Protein AF-A0A4R3Y3G7-F1 (afdb_monomer_lite)

pLDDT: mean 71.17, std 11.59, range [42.59, 88.19]

Secondary structure (DSSP, 8-state):
-PPPS--SSEETTEEPPBTT---PPPS----EEEETTEEEE----EEEE--EEEEEEETTEEEEPP-SSSS-SEEEE-TT--EESPPP-----------

Structure (mmCIF, N/CA/C/O backbone):
data_AF-A0A4R3Y3G7-F1
#
_entry.id   AF-A0A4R3Y3G7-F1
#
loop_
_atom_site.group_PDB
_atom_site.id
_atom_site.type_symbol
_atom_site.label_atom_id
_atom_site.label_alt_id
_atom_site.label_comp_id
_atom_site.label_asym_id
_atom_site.label_entity_id
_atom_site.label_seq_id
_atom_site.pdbx_PDB_ins_code
_atom_site.Cartn_x
_atom_site.Cartn_y
_atom_site.Cartn_z
_atom_site.occupancy
_atom_site.B_iso_or_equiv
_atom_site.auth_seq_id
_atom_site.auth_comp_id
_atom_site.auth_asym_id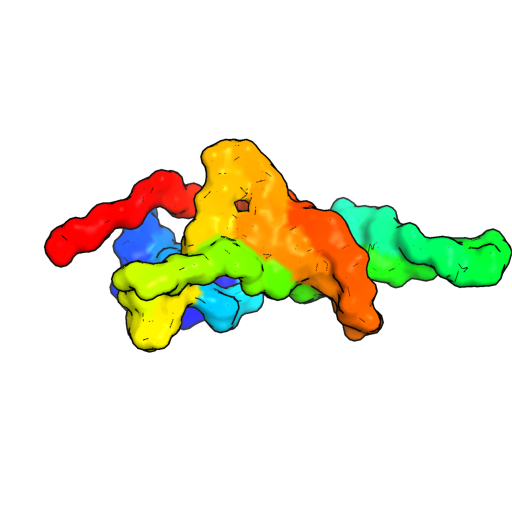
_atom_site.auth_atom_id
_atom_site.pdbx_PDB_model_num
ATOM 1 N N . MET A 1 1 ? 9.762 10.201 5.126 1.00 42.59 1 MET A N 1
ATOM 2 C CA . MET A 1 1 ? 8.695 9.306 5.620 1.00 42.59 1 MET A CA 1
ATOM 3 C C . MET A 1 1 ? 7.500 10.185 5.936 1.00 42.59 1 MET A C 1
ATOM 5 O O . MET A 1 1 ? 7.583 10.956 6.881 1.00 42.59 1 MET A O 1
ATOM 9 N N . THR A 1 2 ? 6.458 10.181 5.106 1.00 47.72 2 THR A N 1
ATOM 10 C CA . THR A 1 2 ? 5.246 10.961 5.405 1.00 47.72 2 THR A CA 1
ATOM 11 C C . THR A 1 2 ? 4.319 10.069 6.217 1.00 47.72 2 THR A C 1
ATOM 13 O O . THR A 1 2 ? 3.995 8.965 5.783 1.00 47.72 2 THR A O 1
ATOM 16 N N . ALA A 1 3 ? 3.986 10.509 7.429 1.00 54.84 3 ALA A N 1
ATOM 17 C CA . ALA A 1 3 ? 3.102 9.792 8.337 1.00 54.84 3 ALA A CA 1
ATOM 18 C C . ALA A 1 3 ? 1.676 9.678 7.755 1.00 54.84 3 ALA A C 1
ATOM 20 O O . ALA A 1 3 ? 1.302 10.472 6.887 1.00 54.84 3 ALA A O 1
ATOM 21 N N . PRO A 1 4 ? 0.861 8.721 8.235 1.00 61.09 4 PRO A N 1
ATOM 22 C CA . PRO A 1 4 ? -0.565 8.678 7.939 1.00 61.09 4 PRO A CA 1
ATOM 23 C C . PRO A 1 4 ? -1.237 10.029 8.172 1.00 61.09 4 PRO A C 1
ATOM 25 O O . PRO A 1 4 ? -1.040 10.658 9.209 1.00 61.09 4 PRO A O 1
ATOM 28 N N . VAL A 1 5 ? -2.067 10.455 7.220 1.00 65.19 5 VAL A N 1
ATOM 29 C CA . VAL A 1 5 ? -2.673 11.799 7.208 1.00 65.19 5 VAL A CA 1
ATOM 30 C C . VAL A 1 5 ? -3.744 11.986 8.292 1.00 65.19 5 VAL A C 1
ATOM 32 O O . VAL A 1 5 ? -4.236 13.094 8.493 1.00 65.19 5 V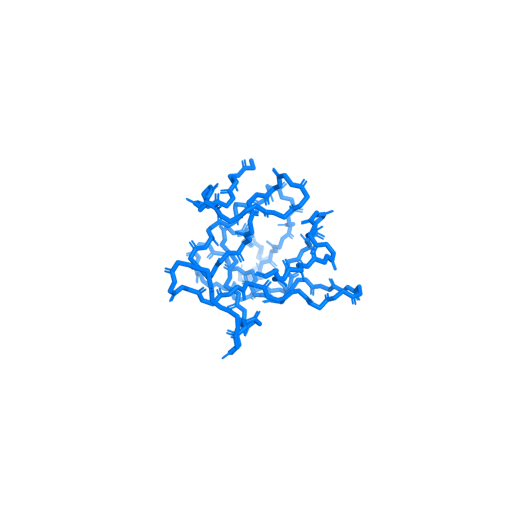AL A O 1
ATOM 35 N N . GLN A 1 6 ? -4.124 10.912 8.993 1.00 66.25 6 GLN A N 1
ATOM 36 C CA . GLN A 1 6 ? -5.167 10.921 10.014 1.00 66.25 6 GLN A CA 1
ATOM 37 C C . GLN A 1 6 ? -4.541 10.811 11.421 1.00 66.25 6 GLN A C 1
ATOM 39 O O . GLN A 1 6 ? -4.048 9.752 11.787 1.00 66.25 6 GLN A O 1
ATOM 44 N N . PRO A 1 7 ? -4.531 11.878 12.237 1.00 69.12 7 PRO A N 1
ATOM 45 C CA . PRO A 1 7 ? -3.955 11.826 13.585 1.00 69.12 7 PRO A CA 1
ATOM 46 C C . PRO A 1 7 ? -4.959 11.381 14.661 1.00 69.12 7 PRO A C 1
ATOM 48 O O . PRO A 1 7 ? -4.607 11.313 15.833 1.00 69.12 7 PRO A O 1
ATOM 51 N N . ARG A 1 8 ? -6.227 11.137 14.295 1.00 72.31 8 ARG A N 1
ATOM 52 C CA . ARG A 1 8 ? -7.326 10.944 15.256 1.00 72.31 8 ARG A CA 1
ATOM 53 C C . ARG A 1 8 ? -7.377 9.543 15.841 1.00 72.31 8 ARG A C 1
ATOM 55 O O . ARG A 1 8 ? -7.601 9.396 17.036 1.00 72.31 8 ARG A O 1
ATOM 62 N N . VAL A 1 9 ? -7.206 8.524 15.006 1.00 74.12 9 VAL A N 1
ATOM 63 C CA . VAL A 1 9 ? -7.238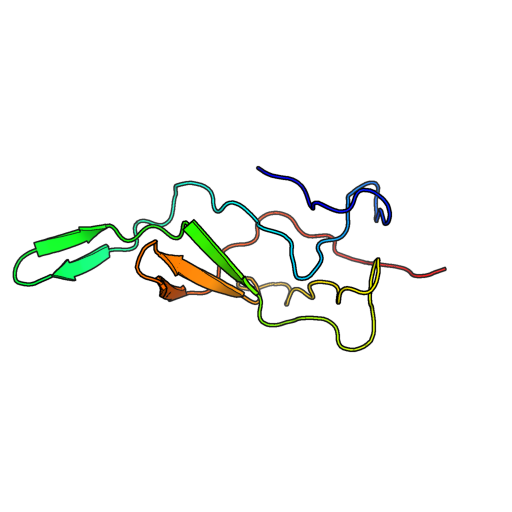 7.134 15.454 1.00 74.12 9 VAL A CA 1
ATOM 64 C C . VAL A 1 9 ? -5.811 6.635 15.545 1.00 74.12 9 VAL A C 1
ATOM 66 O O . VAL A 1 9 ? -5.150 6.388 14.532 1.00 74.12 9 VAL A O 1
ATOM 69 N N . LEU A 1 10 ? -5.354 6.518 16.787 1.00 74.69 10 LEU A N 1
ATOM 70 C CA . LEU A 1 10 ? -4.039 6.014 17.131 1.00 74.69 10 LEU A CA 1
ATOM 71 C C . LEU A 1 10 ? -4.155 4.581 17.623 1.00 74.69 10 LEU A C 1
ATOM 73 O O . LEU A 1 10 ? -5.083 4.222 18.344 1.00 74.69 10 LEU A O 1
ATOM 77 N N . VAL A 1 11 ? -3.168 3.773 17.279 1.00 71.62 11 VAL A N 1
ATOM 78 C CA . VAL A 1 11 ? -3.010 2.423 17.797 1.00 71.62 11 VAL A CA 1
ATOM 79 C C . VAL A 1 11 ? -1.549 2.280 18.190 1.00 71.62 11 VAL A C 1
ATOM 81 O O . VAL A 1 11 ? -0.662 2.629 17.420 1.00 71.62 11 VAL A O 1
ATOM 84 N N . SER A 1 12 ? -1.297 1.876 19.437 1.00 71.06 12 SER A N 1
ATOM 85 C CA . SER A 1 12 ? 0.048 1.925 20.038 1.00 71.06 12 SER A CA 1
ATOM 86 C C . SER A 1 12 ? 0.719 3.308 19.921 1.00 71.06 12 SER A C 1
ATOM 88 O O . SER A 1 12 ? 1.933 3.406 19.772 1.00 71.06 12 SER A O 1
ATOM 90 N N . GLY A 1 13 ? -0.075 4.385 19.961 1.00 70.25 13 GLY A N 1
ATOM 91 C CA . GLY A 1 13 ? 0.411 5.762 19.818 1.00 70.25 13 GLY A CA 1
ATOM 92 C C . GLY A 1 13 ? 0.753 6.181 18.383 1.00 70.25 13 GLY A C 1
ATOM 93 O O . GLY A 1 13 ? 1.188 7.311 18.178 1.00 70.25 13 GLY A O 1
ATOM 94 N N . GLN A 1 14 ? 0.537 5.314 17.388 1.00 70.19 14 GLN A N 1
ATOM 95 C CA . GLN A 1 14 ? 0.791 5.613 15.981 1.00 70.19 14 GLN A CA 1
ATOM 96 C C . GLN A 1 14 ? -0.511 5.772 15.186 1.00 70.19 14 GLN A C 1
ATOM 98 O O . GLN A 1 14 ? -1.446 4.991 15.372 1.00 70.19 14 GLN A O 1
ATOM 103 N N . PRO A 1 15 ? -0.585 6.752 14.271 1.00 72.62 15 PRO A N 1
ATOM 104 C CA . PRO A 1 15 ? -1.688 6.880 13.328 1.00 72.62 15 PRO A CA 1
ATOM 105 C C . PRO A 1 15 ? -1.962 5.600 12.525 1.00 72.62 15 PRO A C 1
ATOM 107 O O . PRO A 1 15 ? -1.062 5.036 11.906 1.00 72.62 15 PRO A O 1
ATOM 110 N N . VAL A 1 16 ? -3.220 5.160 12.473 1.00 74.25 16 VAL A N 1
ATOM 111 C CA . VAL A 1 16 ? -3.649 4.054 11.596 1.00 74.25 16 VAL A CA 1
ATOM 112 C C . VAL A 1 16 ? -3.582 4.469 10.128 1.00 74.25 16 VAL A C 1
ATOM 114 O O . VAL A 1 16 ? -3.985 5.576 9.764 1.00 74.25 16 VAL A O 1
ATOM 117 N N . ALA A 1 17 ? -3.115 3.565 9.268 1.00 75.44 17 ALA A N 1
ATOM 118 C CA . ALA A 1 17 ? -3.096 3.793 7.833 1.00 75.44 17 ALA A CA 1
ATOM 119 C C . ALA A 1 17 ? -4.483 3.567 7.197 1.00 75.44 17 ALA A C 1
ATOM 121 O O . ALA A 1 17 ? -5.100 2.517 7.380 1.00 75.44 17 ALA A O 1
ATOM 122 N N . ILE A 1 18 ? -4.966 4.556 6.441 1.00 72.44 18 ILE A N 1
ATOM 123 C CA . ILE A 1 18 ? -6.260 4.534 5.736 1.00 72.44 18 ILE A CA 1
ATOM 124 C C . ILE A 1 18 ? -6.059 4.576 4.219 1.00 72.44 18 ILE A C 1
ATOM 126 O O . ILE A 1 18 ? -4.963 4.871 3.746 1.00 72.44 18 ILE A O 1
ATOM 130 N N . ALA A 1 19 ? -7.110 4.281 3.453 1.00 69.62 19 ALA A N 1
ATOM 131 C CA . ALA A 1 19 ? -7.056 4.151 1.995 1.00 69.62 19 ALA A CA 1
ATOM 132 C C . ALA A 1 19 ? -6.397 5.327 1.255 1.00 69.62 19 ALA A C 1
ATOM 134 O O . ALA A 1 19 ? -5.693 5.101 0.273 1.00 69.62 19 ALA A O 1
ATOM 135 N N . THR A 1 20 ? -6.595 6.570 1.711 1.00 68.75 20 THR A N 1
ATOM 136 C CA . THR A 1 20 ? -5.999 7.750 1.058 1.00 68.75 20 THR A CA 1
ATOM 137 C C . THR A 1 20 ? -4.584 8.069 1.530 1.00 68.75 20 THR A C 1
ATOM 139 O O . THR A 1 20 ? -4.054 9.130 1.205 1.00 68.75 20 THR A O 1
ATOM 142 N N . ASN A 1 21 ? -3.953 7.195 2.314 1.00 66.06 21 ASN A N 1
ATOM 143 C CA . ASN A 1 21 ? -2.576 7.407 2.720 1.00 66.06 21 ASN A CA 1
ATOM 144 C C . ASN A 1 21 ? -1.622 7.265 1.540 1.00 66.06 21 ASN A C 1
ATOM 146 O O . ASN A 1 21 ? -1.440 6.182 0.980 1.00 66.06 21 ASN A O 1
ATOM 150 N N . ILE A 1 22 ? -0.915 8.353 1.262 1.00 60.38 22 ILE A N 1
ATOM 151 C CA . ILE A 1 22 ? 0.231 8.350 0.365 1.00 60.38 22 ILE A CA 1
ATOM 152 C C . ILE A 1 22 ? 1.459 7.989 1.202 1.00 60.38 22 ILE A C 1
ATOM 154 O O . ILE A 1 22 ? 1.981 8.813 1.954 1.00 60.38 22 ILE A O 1
ATOM 158 N N . ILE A 1 23 ? 1.909 6.738 1.096 1.00 59.69 23 ILE A N 1
ATOM 159 C CA . ILE A 1 23 ? 3.199 6.330 1.653 1.00 59.69 23 ILE A CA 1
ATOM 160 C C . ILE A 1 23 ? 4.249 6.600 0.582 1.00 59.69 23 ILE A C 1
ATOM 162 O O . ILE A 1 23 ? 4.292 5.922 -0.442 1.00 59.69 23 ILE A O 1
ATOM 166 N N . ASN A 1 24 ? 5.086 7.608 0.823 1.00 54.34 24 ASN A N 1
ATOM 167 C CA . ASN A 1 24 ? 6.239 7.872 -0.028 1.00 54.34 24 ASN A CA 1
ATOM 168 C C . ASN A 1 24 ? 7.198 6.682 0.053 1.00 54.34 24 ASN A C 1
ATOM 170 O O . ASN A 1 24 ? 7.741 6.387 1.122 1.00 54.34 24 ASN A O 1
ATOM 174 N N . VAL A 1 25 ? 7.389 6.009 -1.079 1.00 58.91 25 VAL A N 1
ATOM 175 C CA . VAL A 1 25 ? 8.353 4.919 -1.215 1.00 58.91 25 VAL A CA 1
ATOM 176 C C . VAL A 1 25 ? 9.743 5.535 -1.214 1.00 58.91 25 VAL A C 1
ATOM 178 O O . VAL A 1 25 ? 10.025 6.459 -1.976 1.00 58.91 25 VAL A O 1
ATOM 181 N N . GLY A 1 26 ? 10.591 5.081 -0.291 1.00 57.84 26 GLY A N 1
ATOM 182 C CA . GLY A 1 26 ? 11.969 5.549 -0.229 1.00 57.84 26 GLY A CA 1
ATOM 183 C C . GLY A 1 26 ? 12.696 5.253 -1.548 1.00 57.84 26 GLY A C 1
ATOM 184 O O . GLY A 1 26 ? 12.423 4.219 -2.166 1.00 57.84 26 GLY A O 1
ATOM 185 N N . PRO A 1 27 ? 13.616 6.125 -1.995 1.00 55.59 27 PRO A N 1
ATOM 186 C CA . PRO A 1 27 ? 14.453 5.833 -3.153 1.00 55.59 27 PRO A CA 1
ATOM 187 C C . PRO A 1 27 ? 15.233 4.547 -2.867 1.00 55.59 27 PRO A C 1
ATOM 189 O O . PRO A 1 27 ? 15.993 4.488 -1.903 1.00 55.59 27 PRO A O 1
ATOM 192 N N . GLY A 1 28 ? 15.004 3.488 -3.646 1.00 56.38 28 GLY A N 1
ATOM 193 C CA . GLY A 1 28 ? 15.650 2.210 -3.341 1.00 56.38 28 GLY A CA 1
ATOM 194 C C . GLY A 1 28 ? 15.246 0.992 -4.160 1.00 56.38 28 GLY A C 1
ATOM 195 O O . GLY A 1 28 ? 15.923 -0.022 -4.047 1.00 56.38 28 GLY A O 1
ATOM 196 N N . CYS A 1 29 ? 14.203 1.046 -4.994 1.00 63.66 29 CYS A N 1
ATOM 197 C CA . CYS A 1 29 ? 13.922 -0.055 -5.917 1.00 63.66 29 CYS A CA 1
ATOM 198 C C . CYS A 1 29 ? 14.590 0.242 -7.274 1.00 63.66 29 CYS A C 1
ATOM 200 O O . CYS A 1 29 ? 14.097 1.121 -7.988 1.00 63.66 29 CYS A O 1
ATOM 202 N N . PRO A 1 30 ? 15.700 -0.431 -7.649 1.00 68.62 30 PRO A N 1
ATOM 203 C CA . PRO A 1 30 ? 16.356 -0.255 -8.945 1.00 68.62 30 PRO A CA 1
ATOM 204 C C . PRO A 1 30 ? 15.564 -0.971 -10.051 1.00 68.62 30 PRO A C 1
ATOM 206 O O . PRO A 1 30 ? 16.105 -1.784 -10.796 1.00 68.62 30 PRO A O 1
ATOM 209 N N . PHE A 1 31 ? 14.258 -0.710 -10.141 1.00 74.62 31 PHE A N 1
ATOM 210 C CA . PHE A 1 31 ? 13.431 -1.257 -11.204 1.00 74.62 31 PHE A CA 1
ATOM 211 C C . PHE A 1 31 ? 13.796 -0.559 -12.514 1.00 74.62 31 PHE A C 1
ATOM 213 O O . PHE A 1 31 ? 13.769 0.671 -12.620 1.00 74.62 31 PHE A O 1
ATOM 220 N N . GLN A 1 32 ? 14.183 -1.355 -13.502 1.00 83.31 32 GLN A N 1
ATOM 221 C CA . GLN A 1 32 ? 14.539 -0.902 -14.836 1.00 83.31 32 GLN A CA 1
ATOM 222 C C . GLN A 1 32 ? 13.702 -1.673 -15.849 1.00 83.31 32 GLN A C 1
ATOM 224 O O . GLN A 1 32 ? 13.549 -2.888 -15.730 1.00 83.31 32 GLN A O 1
ATOM 229 N N . ILE A 1 33 ? 13.186 -0.974 -16.855 1.00 84.12 33 ILE A N 1
ATOM 230 C CA . ILE A 1 33 ? 12.498 -1.603 -17.986 1.00 84.12 33 ILE A CA 1
ATOM 231 C C . ILE A 1 33 ? 13.412 -1.604 -19.216 1.00 84.12 33 ILE A C 1
ATOM 233 O O . ILE A 1 33 ? 14.152 -0.633 -19.412 1.00 84.12 33 ILE A O 1
ATOM 237 N N . PRO A 1 34 ? 13.371 -2.646 -20.062 1.00 84.00 34 PRO A N 1
ATOM 238 C CA . PRO A 1 34 ? 14.023 -2.619 -21.367 1.00 84.00 34 PRO A CA 1
ATOM 239 C C . PRO A 1 34 ? 13.407 -1.542 -22.265 1.00 84.00 34 PRO A C 1
ATOM 241 O O . PRO A 1 34 ? 12.183 -1.432 -22.358 1.00 84.00 34 PRO A O 1
ATOM 244 N N . VAL A 1 35 ? 14.246 -0.762 -22.946 1.00 84.94 35 VAL A N 1
ATOM 245 C CA . VAL A 1 35 ? 13.818 0.225 -23.947 1.00 84.94 35 VAL A CA 1
ATOM 246 C C . VAL A 1 35 ? 14.788 0.176 -25.125 1.00 84.94 35 VAL A C 1
ATOM 248 O O . VAL A 1 35 ? 15.899 0.703 -25.063 1.00 84.94 35 VAL A O 1
ATOM 251 N N . GLY A 1 36 ? 14.385 -0.505 -26.201 1.00 84.50 36 GLY A N 1
ATOM 252 C CA . GLY A 1 36 ? 15.265 -0.771 -27.340 1.00 84.50 36 GLY A CA 1
ATOM 253 C C . GLY A 1 36 ? 16.496 -1.581 -26.920 1.00 84.50 36 GLY A C 1
ATOM 254 O O . GLY A 1 36 ? 16.360 -2.687 -26.408 1.00 84.50 36 GLY A O 1
ATOM 255 N N . VAL A 1 37 ? 17.690 -1.017 -27.125 1.00 86.38 37 VAL A N 1
ATOM 256 C CA . VAL A 1 37 ? 18.982 -1.630 -26.747 1.00 86.38 37 VAL A CA 1
ATOM 257 C C . VAL A 1 37 ? 19.449 -1.275 -25.328 1.00 86.38 37 VAL A C 1
ATOM 259 O O . VAL A 1 37 ? 20.496 -1.748 -24.897 1.00 86.38 37 VAL A O 1
ATOM 262 N N . GLY A 1 38 ? 18.711 -0.423 -24.610 1.00 86.38 38 GLY A N 1
ATOM 263 C CA . GLY A 1 38 ? 19.079 0.062 -23.278 1.00 86.38 38 GLY A CA 1
ATOM 264 C C . GLY A 1 38 ? 18.037 -0.256 -22.210 1.00 86.38 38 GLY A C 1
ATOM 265 O O . GLY A 1 38 ? 17.060 -0.970 -22.444 1.00 86.38 38 GLY A O 1
ATOM 266 N N . THR A 1 39 ? 18.231 0.316 -21.023 1.00 88.19 39 THR A N 1
ATOM 267 C CA . THR A 1 39 ? 17.265 0.252 -19.924 1.00 88.19 39 THR A CA 1
ATOM 268 C C . THR A 1 39 ? 16.888 1.651 -19.448 1.00 88.19 39 THR A C 1
ATOM 270 O O . THR A 1 39 ? 17.697 2.579 -19.474 1.00 88.19 39 THR A O 1
ATOM 273 N N . LYS A 1 40 ? 15.637 1.821 -19.012 1.00 85.06 40 LYS A N 1
ATOM 274 C CA . LYS A 1 40 ? 15.148 3.061 -18.398 1.00 85.06 40 LYS A CA 1
ATOM 275 C C . LYS A 1 40 ? 14.826 2.804 -16.927 1.00 85.06 40 LYS A C 1
ATOM 277 O O . LYS A 1 40 ? 14.001 1.929 -16.648 1.00 85.06 40 LYS A O 1
ATOM 282 N N . PRO A 1 41 ? 15.418 3.563 -15.986 1.00 84.44 41 PRO A N 1
ATOM 283 C CA . PRO A 1 41 ? 15.012 3.536 -14.588 1.00 84.44 41 PRO A CA 1
ATOM 284 C C . PRO A 1 41 ? 13.537 3.913 -14.433 1.00 84.44 41 PRO A C 1
ATOM 286 O O . PRO A 1 41 ? 13.055 4.892 -15.004 1.00 84.44 41 PRO A O 1
ATOM 289 N N . GLN A 1 42 ? 12.821 3.116 -13.656 1.00 84.75 42 GLN A N 1
ATOM 290 C CA . GLN A 1 42 ? 11.396 3.248 -13.383 1.00 84.75 42 GLN A CA 1
ATOM 291 C C . GLN A 1 42 ? 11.183 3.094 -11.870 1.00 84.75 42 GLN A C 1
ATOM 293 O O . GLN A 1 42 ?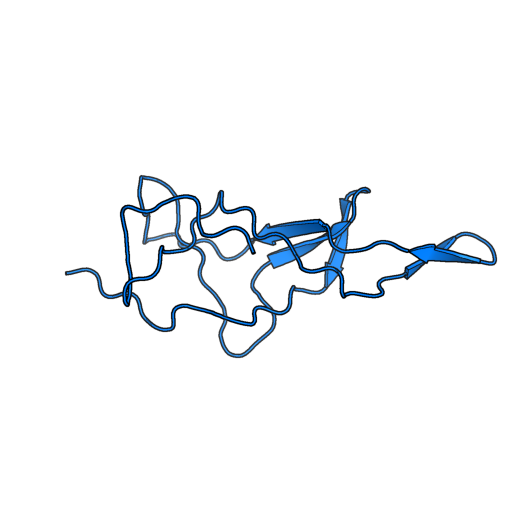 10.654 2.081 -11.424 1.00 84.75 42 GLN A O 1
ATOM 298 N N . PRO A 1 43 ? 11.628 4.049 -11.033 1.00 81.00 43 PRO A N 1
ATOM 299 C CA . PRO A 1 43 ? 11.485 3.920 -9.586 1.00 81.00 43 PRO A CA 1
ATOM 300 C C . PRO A 1 43 ? 10.007 3.892 -9.181 1.00 81.00 43 PRO A C 1
ATOM 302 O O . PRO A 1 43 ? 9.184 4.587 -9.777 1.00 81.00 43 PRO A O 1
ATOM 305 N N . CYS A 1 44 ? 9.668 3.109 -8.155 1.00 79.44 44 CYS A N 1
ATOM 306 C CA . CYS A 1 44 ? 8.353 3.188 -7.527 1.00 79.44 44 CYS A CA 1
ATOM 307 C C . CYS A 1 44 ? 8.219 4.535 -6.812 1.00 79.44 44 CYS A C 1
ATOM 309 O O . CYS A 1 44 ? 8.968 4.815 -5.878 1.00 79.44 44 CYS A O 1
ATOM 311 N N . ILE A 1 45 ? 7.267 5.360 -7.245 1.00 78.94 45 ILE A N 1
ATOM 312 C CA . ILE A 1 45 ? 6.981 6.660 -6.620 1.00 78.94 45 ILE A CA 1
ATOM 313 C C . ILE A 1 45 ? 5.613 6.687 -5.937 1.00 78.94 45 ILE A C 1
ATOM 315 O O . ILE A 1 45 ? 5.312 7.600 -5.174 1.00 78.94 45 ILE A O 1
ATOM 319 N N . THR A 1 46 ? 4.755 5.703 -6.207 1.00 77.50 46 THR A N 1
ATOM 320 C CA . THR A 1 46 ? 3.409 5.613 -5.634 1.00 77.50 46 THR A CA 1
ATOM 321 C C . THR A 1 46 ? 3.057 4.157 -5.365 1.00 77.50 46 THR A C 1
ATOM 323 O O . THR A 1 46 ? 3.409 3.279 -6.145 1.00 77.50 46 THR A O 1
ATOM 326 N N . VAL A 1 47 ? 2.341 3.893 -4.270 1.00 78.12 47 VAL A N 1
ATOM 327 C CA . VAL A 1 47 ? 1.763 2.574 -3.985 1.00 78.12 47 VAL A CA 1
ATOM 328 C C . VAL A 1 47 ? 0.253 2.651 -4.129 1.00 78.12 47 VAL A C 1
ATOM 330 O O . VAL A 1 47 ? -0.400 3.439 -3.446 1.00 78.12 47 VAL A O 1
ATOM 333 N N . LYS A 1 48 ? -0.310 1.787 -4.972 1.00 79.19 48 LYS A N 1
ATOM 334 C CA . LYS A 1 48 ? -1.751 1.552 -5.039 1.00 79.19 48 LYS A CA 1
ATOM 335 C C . LYS A 1 48 ? -2.114 0.376 -4.142 1.00 79.19 48 LYS A C 1
ATOM 337 O O . LYS A 1 48 ? -1.818 -0.768 -4.471 1.00 79.19 48 LYS A O 1
ATOM 342 N N . TRP A 1 49 ? -2.757 0.647 -3.016 1.00 78.75 49 TRP A N 1
ATOM 343 C CA . TRP A 1 49 ? -3.187 -0.390 -2.078 1.00 78.75 49 TRP A CA 1
ATOM 344 C C . TRP A 1 49 ? -4.419 -1.150 -2.579 1.00 78.75 49 TRP A C 1
ATOM 346 O O . TRP A 1 49 ? -5.304 -0.557 -3.195 1.00 78.75 49 TRP A O 1
ATOM 356 N N . VAL A 1 50 ? -4.478 -2.457 -2.308 1.00 77.88 50 VAL A N 1
ATOM 357 C CA . VAL A 1 50 ? -5.557 -3.346 -2.781 1.00 77.88 50 VAL A CA 1
ATOM 358 C C . VAL A 1 50 ? -6.288 -4.095 -1.661 1.00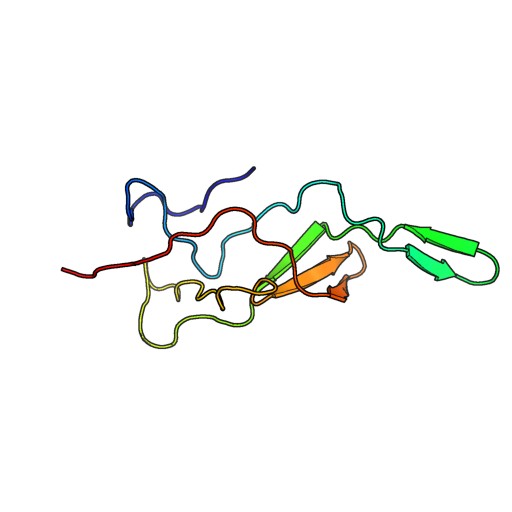 77.88 50 VAL A C 1
ATOM 360 O O . VAL A 1 50 ? -7.456 -4.422 -1.841 1.00 77.88 50 VAL A O 1
ATOM 363 N N . ASN A 1 51 ? -5.681 -4.288 -0.480 1.00 76.62 51 ASN A N 1
ATOM 364 C CA . ASN A 1 51 ? -6.365 -4.911 0.667 1.00 76.62 51 ASN A CA 1
ATOM 365 C C . ASN A 1 51 ? -6.907 -3.859 1.637 1.00 76.62 51 ASN A C 1
ATOM 367 O O . ASN A 1 51 ? -6.354 -3.603 2.709 1.00 76.62 51 ASN A O 1
ATOM 371 N N . LEU A 1 52 ? -8.012 -3.239 1.243 1.00 78.38 52 LEU A N 1
ATOM 372 C CA . LEU A 1 52 ? -8.785 -2.360 2.113 1.00 78.38 52 LEU A CA 1
ATOM 373 C C . LEU A 1 52 ? -9.764 -3.178 2.962 1.00 78.38 52 LEU A C 1
ATOM 375 O O . LEU A 1 52 ? -10.328 -4.171 2.503 1.00 78.38 52 LEU A O 1
ATOM 379 N N . SER A 1 53 ? -9.982 -2.760 4.206 1.00 78.75 53 SER A N 1
ATOM 380 C CA . SER A 1 53 ? -10.977 -3.381 5.079 1.00 78.75 53 SER A CA 1
ATOM 381 C C . SER A 1 53 ? -12.396 -3.112 4.586 1.00 78.75 53 SER A C 1
ATOM 383 O O . SER A 1 53 ? -12.762 -1.971 4.323 1.00 78.75 53 SER A O 1
ATOM 385 N N . SER A 1 54 ? -13.226 -4.151 4.526 1.00 80.50 54 SER A N 1
ATOM 386 C CA . SER A 1 54 ? -14.658 -4.032 4.218 1.00 80.50 54 SER A CA 1
ATOM 387 C C . SER A 1 54 ? -15.532 -3.795 5.452 1.00 80.50 54 SER A C 1
ATOM 389 O O . SER A 1 54 ? -16.720 -3.519 5.317 1.00 80.50 54 SER A O 1
ATOM 391 N N . ARG A 1 55 ? -14.966 -3.928 6.660 1.00 80.12 55 ARG A N 1
ATOM 392 C CA . ARG A 1 55 ? -15.714 -3.871 7.930 1.00 80.12 55 ARG A CA 1
ATOM 393 C C . ARG A 1 55 ? -15.270 -2.747 8.851 1.00 80.12 55 ARG A C 1
ATOM 395 O O . ARG A 1 55 ? -16.062 -2.269 9.652 1.00 80.12 55 ARG A O 1
ATOM 402 N N . VAL A 1 56 ? -14.002 -2.355 8.768 1.00 79.25 56 VAL A N 1
ATOM 403 C CA . VAL A 1 56 ? -13.403 -1.372 9.670 1.00 79.25 56 VAL A CA 1
ATOM 404 C C . VAL A 1 56 ? -13.078 -0.122 8.875 1.00 79.25 56 VAL A C 1
ATOM 406 O O . VAL A 1 56 ? -12.241 -0.147 7.971 1.00 79.25 56 VAL A O 1
ATOM 409 N N . ALA A 1 57 ? -13.732 0.974 9.242 1.00 81.00 57 ALA A N 1
ATOM 410 C CA . ALA A 1 57 ? -13.468 2.289 8.693 1.00 81.00 57 ALA A CA 1
ATOM 411 C C . ALA A 1 57 ? -13.023 3.243 9.803 1.00 81.00 57 ALA A C 1
ATOM 413 O O . ALA A 1 57 ? -13.556 3.234 10.909 1.00 81.00 57 ALA A O 1
ATOM 414 N N . VAL A 1 58 ? -12.053 4.089 9.483 1.00 76.94 58 VAL A N 1
ATOM 415 C CA . VAL A 1 58 ? -11.594 5.202 10.308 1.00 76.94 58 VAL A CA 1
ATOM 416 C C . VAL A 1 58 ? -11.918 6.475 9.547 1.00 76.94 58 VAL A C 1
ATOM 418 O O . VAL A 1 58 ? -11.532 6.619 8.390 1.00 76.94 58 VAL A O 1
ATOM 421 N N . MET A 1 59 ? -12.643 7.401 10.179 1.00 76.69 59 MET A N 1
ATOM 422 C CA . MET A 1 59 ? -13.056 8.662 9.542 1.00 76.69 59 MET A CA 1
ATOM 423 C C . MET A 1 59 ? -13.825 8.460 8.220 1.00 76.69 59 MET A C 1
ATOM 425 O O . MET A 1 59 ? -13.678 9.243 7.286 1.00 76.69 59 MET A O 1
ATOM 429 N N . GLY A 1 60 ? -14.615 7.385 8.118 1.00 78.19 60 GLY A N 1
ATOM 430 C CA . GLY A 1 60 ? -15.356 7.041 6.899 1.00 78.19 60 GLY A CA 1
ATOM 431 C C . GLY A 1 60 ? -14.506 6.431 5.780 1.00 78.19 60 GLY A C 1
ATOM 432 O O . GLY A 1 60 ? -15.035 6.149 4.710 1.00 78.19 60 GLY A O 1
ATOM 433 N N . GLN A 1 61 ? -13.212 6.189 6.013 1.00 79.44 61 GLN A N 1
ATOM 434 C CA . GLN A 1 61 ? -12.334 5.514 5.062 1.00 79.44 61 GLN A CA 1
ATOM 435 C C . GLN A 1 61 ? -11.946 4.117 5.537 1.00 79.44 61 GLN A C 1
ATOM 437 O O . GLN A 1 61 ? -11.640 3.940 6.718 1.00 79.44 61 GLN A O 1
ATOM 442 N N . PRO A 1 62 ? -11.891 3.122 4.638 1.00 81.12 62 PRO A N 1
ATOM 443 C CA . PRO A 1 62 ? -11.489 1.782 5.021 1.00 81.12 62 PRO A CA 1
ATOM 444 C C . PRO A 1 62 ? -10.015 1.766 5.440 1.00 81.12 62 PRO A C 1
ATOM 446 O O . PRO A 1 62 ? -9.159 2.411 4.822 1.00 81.12 62 PRO A O 1
ATOM 449 N N . VAL A 1 63 ? -9.724 1.031 6.512 1.00 79.31 63 VAL A N 1
ATOM 450 C CA . VAL A 1 63 ? -8.347 0.858 6.991 1.00 79.31 63 VAL A CA 1
ATOM 451 C C . VAL A 1 63 ? -7.565 -0.066 6.062 1.00 79.31 63 VAL A C 1
ATOM 453 O O . VAL A 1 63 ? -8.130 -0.981 5.456 1.00 79.31 63 VAL A O 1
ATOM 456 N N . LEU A 1 64 ? -6.259 0.164 5.960 1.00 77.25 64 LEU A N 1
ATOM 457 C CA . LEU A 1 64 ? -5.356 -0.691 5.196 1.00 77.25 64 LEU A CA 1
ATOM 458 C C . LEU A 1 64 ? -5.058 -1.970 5.983 1.00 77.25 64 LEU A C 1
ATOM 460 O O . LEU A 1 64 ? -4.504 -1.915 7.080 1.00 77.25 64 LEU A O 1
ATOM 464 N N . LEU A 1 65 ? -5.421 -3.121 5.417 1.00 74.50 65 LEU A N 1
ATOM 465 C CA . LEU A 1 65 ? -5.110 -4.429 5.982 1.00 74.50 65 LEU A CA 1
ATOM 466 C C . LEU A 1 65 ? -3.839 -4.955 5.326 1.00 74.50 65 LEU A C 1
ATOM 468 O O . LEU A 1 65 ? -3.784 -5.182 4.118 1.00 74.50 65 LEU A O 1
ATOM 472 N N . GLN A 1 66 ? -2.803 -5.168 6.125 1.00 68.88 66 GLN A N 1
ATOM 473 C CA . GLN A 1 66 ? -1.608 -5.827 5.632 1.00 68.88 66 GLN A CA 1
ATOM 474 C C . GLN A 1 66 ? -1.760 -7.348 5.748 1.00 68.88 66 GLN A C 1
ATOM 476 O O . GLN A 1 66 ? -2.231 -7.863 6.760 1.00 68.88 66 GLN A O 1
ATOM 481 N N . VAL A 1 67 ? -1.294 -8.070 4.731 1.00 57.72 67 VAL A N 1
ATOM 482 C CA . VAL A 1 67 ? -0.944 -9.489 4.852 1.00 57.72 67 VAL A CA 1
ATOM 483 C C . VAL A 1 67 ? 0.455 -9.570 5.462 1.00 57.72 67 VAL A C 1
ATOM 485 O O . VAL A 1 67 ? 1.430 -9.151 4.843 1.00 57.72 67 VAL A O 1
ATOM 488 N N . SER A 1 68 ? 0.547 -10.040 6.704 1.00 44.66 68 SER A N 1
ATOM 489 C CA . SER A 1 68 ? 1.817 -10.291 7.390 1.00 44.66 68 SER A CA 1
ATOM 490 C C . SER A 1 68 ? 1.987 -11.792 7.654 1.00 44.66 68 SER A C 1
ATOM 492 O O . SER A 1 68 ? 0.995 -12.430 8.019 1.00 44.66 68 SER A O 1
ATOM 494 N N . PRO A 1 69 ? 3.209 -12.354 7.524 1.00 48.88 69 PRO A N 1
ATOM 495 C CA . PRO A 1 69 ? 4.414 -11.745 6.954 1.00 48.88 69 PRO A CA 1
ATOM 496 C C . PRO A 1 69 ? 4.439 -11.905 5.426 1.00 48.88 69 PRO A C 1
ATOM 498 O O . PRO A 1 69 ? 4.191 -12.989 4.904 1.00 48.88 69 PRO A O 1
ATOM 501 N N . GLY A 1 70 ? 4.744 -10.835 4.691 1.00 53.22 70 GLY A N 1
ATOM 502 C CA . GLY A 1 70 ? 4.792 -10.894 3.232 1.00 53.22 70 GLY A CA 1
ATOM 503 C C . GLY A 1 70 ? 4.863 -9.525 2.559 1.00 53.22 70 GLY A C 1
ATOM 504 O O . GLY A 1 70 ? 4.899 -8.497 3.244 1.00 53.22 70 GLY A O 1
ATOM 505 N N . PRO A 1 71 ? 4.899 -9.503 1.216 1.00 55.47 71 PRO A N 1
ATOM 506 C CA . PRO A 1 71 ? 4.890 -8.266 0.459 1.00 55.47 71 PRO A CA 1
ATOM 507 C C . PRO A 1 71 ? 3.644 -7.441 0.793 1.00 55.47 71 PRO A C 1
ATOM 509 O O . PRO A 1 71 ? 2.561 -7.996 0.991 1.00 55.47 71 PRO A O 1
ATOM 512 N N . GLY A 1 72 ? 3.791 -6.119 0.884 1.00 63.84 72 GLY A N 1
ATOM 513 C CA . GLY A 1 72 ? 2.674 -5.235 1.196 1.00 63.84 72 GLY A CA 1
ATOM 514 C C . GLY A 1 72 ? 1.513 -5.443 0.230 1.00 63.84 72 GLY A C 1
ATOM 515 O O . GLY A 1 72 ? 1.713 -5.725 -0.949 1.00 63.84 72 GLY A O 1
ATOM 516 N N . ALA A 1 73 ? 0.287 -5.284 0.725 1.00 71.94 73 ALA A N 1
ATOM 517 C CA . ALA A 1 73 ? -0.929 -5.478 -0.054 1.00 71.94 73 ALA A CA 1
ATOM 518 C C . ALA A 1 73 ? -1.228 -4.299 -0.995 1.00 71.94 73 ALA A C 1
ATOM 520 O O . ALA A 1 73 ? -2.270 -3.641 -0.905 1.00 71.94 73 ALA A O 1
ATOM 521 N N . GLY A 1 74 ? -0.280 -3.997 -1.870 1.00 77.12 74 GLY A N 1
ATOM 522 C CA . GLY A 1 74 ? -0.357 -2.930 -2.848 1.00 77.12 74 GLY A CA 1
ATOM 523 C C . GLY A 1 74 ? 0.538 -3.211 -4.044 1.00 77.12 74 GLY A C 1
ATOM 524 O O . GLY A 1 74 ? 1.342 -4.136 -4.037 1.00 77.12 74 GLY A O 1
ATOM 525 N N . VAL A 1 75 ? 0.380 -2.400 -5.078 1.00 81.56 75 VAL A N 1
ATOM 526 C CA . VAL A 1 75 ? 1.167 -2.446 -6.308 1.00 81.56 75 VAL A CA 1
ATOM 527 C C . VAL A 1 75 ? 1.967 -1.158 -6.379 1.00 81.56 75 VAL A C 1
ATOM 529 O O . VAL A 1 75 ? 1.395 -0.066 -6.322 1.00 81.56 75 VAL A O 1
ATOM 532 N N . CYS A 1 76 ? 3.287 -1.280 -6.474 1.00 80.94 76 CYS A N 1
ATOM 533 C CA . CYS A 1 76 ? 4.150 -0.133 -6.716 1.00 80.94 76 CYS A CA 1
ATOM 534 C C . CYS A 1 76 ? 3.954 0.371 -8.152 1.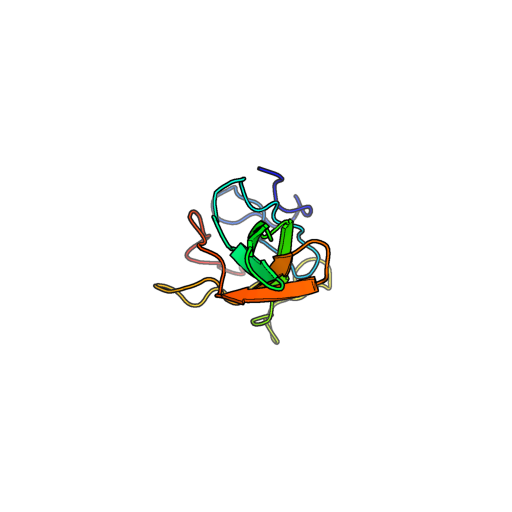00 80.94 76 CYS A C 1
ATOM 536 O O . CYS A 1 76 ? 3.825 -0.425 -9.075 1.00 80.94 76 CYS A O 1
ATOM 538 N N . GLN A 1 77 ? 3.927 1.683 -8.355 1.00 83.44 77 GLN A N 1
ATOM 539 C CA . GLN A 1 77 ? 3.776 2.309 -9.666 1.00 83.44 77 GLN A CA 1
ATOM 540 C C . GLN A 1 77 ? 4.892 3.328 -9.901 1.00 83.44 77 GLN A C 1
ATOM 542 O O . GLN A 1 77 ? 5.252 4.094 -8.996 1.00 83.44 77 GLN A O 1
ATOM 547 N N . SER A 1 78 ? 5.440 3.325 -11.120 1.00 83.25 78 SER A N 1
ATOM 548 C CA . SER A 1 78 ? 6.348 4.380 -11.583 1.00 83.25 78 SER A CA 1
ATOM 549 C C . SER A 1 78 ? 5.593 5.660 -11.952 1.00 83.25 78 SER A C 1
ATOM 551 O O . SER A 1 78 ? 4.361 5.694 -11.934 1.00 83.25 78 SER A O 1
ATOM 553 N N . ALA A 1 79 ? 6.330 6.715 -12.314 1.00 81.44 79 ALA A N 1
ATOM 554 C CA . ALA A 1 79 ? 5.750 7.956 -12.832 1.00 81.44 79 ALA A CA 1
ATOM 555 C C . ALA A 1 79 ? 4.882 7.719 -14.077 1.00 81.44 79 ALA A C 1
ATOM 557 O O . ALA A 1 79 ? 3.847 8.356 -14.250 1.00 81.44 79 ALA A O 1
ATOM 558 N N . GLU A 1 80 ? 5.262 6.751 -14.905 1.00 85.88 80 GLU A N 1
ATOM 559 C CA . GLU A 1 80 ? 4.523 6.304 -16.084 1.00 85.88 80 GLU A CA 1
ATOM 560 C C . GLU A 1 80 ? 3.436 5.262 -15.760 1.00 85.88 80 GLU A C 1
ATOM 562 O O . GLU A 1 80 ? 2.926 4.597 -16.657 1.00 85.88 80 GLU A O 1
ATOM 567 N N . GLN A 1 81 ? 3.083 5.103 -14.479 1.00 83.56 81 GLN A N 1
ATOM 568 C CA . GLN A 1 81 ? 2.085 4.156 -13.969 1.00 83.56 81 GLN A CA 1
ATOM 569 C C . GLN A 1 81 ? 2.374 2.683 -14.291 1.00 83.56 81 GLN A C 1
ATOM 571 O O . GLN A 1 81 ? 1.466 1.849 -14.246 1.00 83.56 81 GLN A O 1
ATOM 576 N N . ILE A 1 82 ? 3.635 2.333 -14.561 1.00 83.62 82 ILE A N 1
ATOM 577 C CA . ILE A 1 82 ? 4.027 0.949 -14.839 1.00 83.62 82 ILE A CA 1
ATOM 578 C C . ILE A 1 82 ? 3.899 0.137 -13.545 1.00 83.62 82 ILE A C 1
ATOM 580 O O . ILE A 1 82 ? 4.552 0.494 -12.557 1.00 83.62 82 ILE A O 1
ATOM 584 N N . PRO A 1 83 ? 3.075 -0.931 -13.523 1.00 83.56 83 PRO A N 1
ATOM 585 C CA . PRO A 1 83 ? 2.942 -1.794 -12.361 1.00 83.56 83 PRO A CA 1
ATOM 586 C C . PRO A 1 83 ? 4.263 -2.490 -12.049 1.00 83.56 83 PRO A C 1
ATOM 588 O O . PRO A 1 83 ? 4.882 -3.113 -12.909 1.00 83.56 83 PRO A O 1
ATOM 591 N N . GLN A 1 84 ? 4.663 -2.403 -10.794 1.00 75.75 84 GLN A N 1
ATOM 592 C CA . GLN A 1 84 ? 5.806 -3.095 -10.226 1.00 75.75 84 GLN A CA 1
ATOM 593 C C . GLN A 1 84 ? 5.299 -4.073 -9.174 1.00 75.75 84 GLN A C 1
ATOM 595 O O . GLN A 1 84 ? 4.137 -4.030 -8.760 1.00 75.75 84 GLN A O 1
ATOM 600 N N . GLY A 1 85 ? 6.187 -4.958 -8.733 1.00 78.12 85 GLY A N 1
ATOM 601 C CA . GLY A 1 85 ? 5.882 -5.892 -7.662 1.00 78.12 85 GLY A CA 1
ATOM 602 C C . GLY A 1 85 ? 5.374 -5.207 -6.383 1.00 78.12 85 GLY A C 1
ATOM 603 O O . GLY A 1 85 ? 5.386 -3.979 -6.245 1.00 78.12 85 GLY A O 1
ATOM 604 N N . PRO A 1 86 ? 4.909 -6.007 -5.423 1.00 76.94 86 PRO A N 1
ATOM 605 C CA . PRO A 1 86 ? 4.418 -5.484 -4.160 1.00 76.94 86 PRO A CA 1
ATOM 606 C C . PRO A 1 86 ? 5.504 -4.717 -3.382 1.00 76.94 86 PRO A C 1
ATOM 608 O O . PRO A 1 86 ? 6.679 -5.092 -3.426 1.00 76.94 86 PRO A O 1
ATOM 611 N N . PRO A 1 87 ? 5.139 -3.649 -2.649 1.00 72.88 87 PRO A N 1
ATOM 612 C CA . PRO A 1 87 ? 6.092 -2.865 -1.877 1.00 72.88 87 PRO A CA 1
ATOM 613 C C . PRO A 1 87 ? 6.624 -3.662 -0.680 1.00 72.88 87 PRO A C 1
ATOM 615 O O . PRO A 1 87 ? 5.918 -4.482 -0.086 1.00 72.88 87 PRO A O 1
ATOM 618 N N . VAL A 1 88 ? 7.850 -3.355 -0.259 1.00 71.38 88 VAL A N 1
ATOM 619 C CA . VAL A 1 88 ? 8.362 -3.802 1.041 1.00 71.38 88 VAL A CA 1
ATOM 620 C C . VAL A 1 88 ? 7.845 -2.844 2.109 1.00 71.38 88 VAL A C 1
ATOM 622 O O . VAL A 1 88 ? 8.120 -1.646 2.062 1.00 71.38 88 VAL A O 1
ATOM 625 N N . VAL A 1 89 ? 7.091 -3.368 3.074 1.00 67.62 89 VAL A N 1
ATOM 626 C CA . VAL A 1 89 ? 6.570 -2.584 4.199 1.00 67.62 89 VAL A CA 1
ATOM 627 C C . VAL A 1 89 ? 7.428 -2.883 5.424 1.00 67.62 89 VAL A C 1
ATOM 629 O O . VAL A 1 89 ? 7.401 -3.995 5.940 1.00 67.62 89 VAL A O 1
ATOM 632 N N . SER A 1 90 ? 8.227 -1.906 5.860 1.00 61.78 90 SER A N 1
ATOM 633 C CA . SER A 1 90 ? 9.212 -2.084 6.939 1.00 61.78 90 SER A CA 1
ATOM 634 C C . SER A 1 90 ? 8.643 -1.908 8.347 1.00 61.78 90 SER A C 1
ATOM 636 O O . SER A 1 90 ? 9.212 -2.429 9.302 1.00 61.78 90 SER A O 1
ATOM 638 N N . ALA A 1 91 ? 7.537 -1.178 8.492 1.00 59.38 91 ALA A N 1
ATOM 639 C CA . ALA A 1 91 ? 6.908 -0.908 9.778 1.00 59.38 91 ALA A CA 1
ATOM 640 C C . ALA A 1 91 ? 5.390 -0.933 9.634 1.00 59.38 91 ALA A C 1
ATOM 642 O O . ALA A 1 91 ? 4.828 -0.287 8.746 1.00 59.38 91 ALA A O 1
ATOM 643 N N . VAL A 1 92 ? 4.742 -1.723 10.488 1.00 61.50 92 VAL A N 1
ATOM 644 C CA . VAL A 1 92 ? 3.307 -2.018 10.439 1.00 61.50 92 VAL A CA 1
ATOM 645 C C . VAL A 1 92 ? 2.753 -2.041 11.855 1.00 61.50 92 VAL A C 1
ATOM 647 O O . VAL A 1 92 ? 3.469 -2.388 12.793 1.00 61.50 92 VAL A O 1
ATOM 650 N N . GLN A 1 93 ? 1.472 -1.707 12.009 1.00 60.50 93 GLN A N 1
ATOM 651 C CA . GLN A 1 93 ? 0.775 -1.830 13.284 1.00 60.50 93 GLN A CA 1
ATOM 652 C C . GLN A 1 93 ? 0.192 -3.252 13.410 1.00 60.50 93 GLN A C 1
ATOM 654 O O . GLN A 1 93 ? -0.737 -3.583 12.674 1.00 60.50 93 GLN A O 1
ATOM 659 N N . PRO A 1 94 ? 0.692 -4.108 14.322 1.00 57.06 94 PRO A N 1
ATOM 660 C CA . PRO A 1 94 ? 0.369 -5.539 14.321 1.00 57.06 94 PRO A CA 1
ATOM 661 C C . PRO A 1 94 ? -1.026 -5.873 14.864 1.00 57.06 94 PRO A C 1
ATOM 663 O O . PRO A 1 94 ? -1.546 -6.955 14.597 1.00 57.06 94 PRO A O 1
ATOM 666 N N . ARG A 1 95 ? -1.642 -4.979 15.644 1.00 56.31 95 ARG A N 1
ATOM 667 C CA . ARG A 1 95 ? -2.990 -5.170 16.197 1.00 56.31 95 ARG A CA 1
ATOM 668 C C . ARG A 1 95 ? -3.712 -3.849 16.334 1.00 56.31 95 ARG A C 1
ATOM 670 O O . ARG A 1 95 ? -3.136 -2.919 16.888 1.00 56.31 95 ARG A O 1
ATOM 677 N N . VAL A 1 96 ? -4.972 -3.829 15.907 1.00 53.56 96 VAL A N 1
ATOM 678 C CA . VAL A 1 96 ? -5.970 -2.798 16.211 1.00 53.56 96 VAL A CA 1
ATOM 679 C C . VAL A 1 96 ? -6.992 -3.434 17.153 1.00 53.56 96 VAL A C 1
ATOM 681 O O . VAL A 1 96 ? -7.536 -4.486 16.826 1.00 53.56 96 VAL A O 1
ATOM 684 N N . PHE A 1 97 ? -7.239 -2.824 18.311 1.00 50.72 97 PHE A N 1
ATOM 685 C CA . PHE A 1 97 ? -8.379 -3.158 19.168 1.00 50.72 97 PHE A CA 1
ATOM 686 C C . PHE A 1 97 ? -9.363 -1.994 19.089 1.00 50.72 97 PHE A C 1
ATOM 688 O O . PHE A 1 97 ? -8.983 -0.855 19.355 1.00 50.72 97 PHE A O 1
ATOM 695 N N . ALA A 1 98 ? -10.598 -2.274 18.679 1.00 43.09 98 ALA A N 1
ATOM 696 C CA . ALA A 1 98 ? -11.709 -1.363 18.911 1.00 43.09 98 ALA A CA 1
ATOM 697 C C . ALA A 1 98 ? -12.230 -1.650 20.325 1.00 43.09 98 ALA A C 1
ATOM 699 O O . ALA A 1 98 ? -12.450 -2.818 20.653 1.00 43.09 98 ALA A O 1
ATOM 700 N N . ILE A 1 99 ? -12.344 -0.611 21.152 1.00 44.75 99 ILE A N 1
ATOM 701 C CA . ILE A 1 99 ? -13.052 -0.658 22.438 1.00 44.75 99 ILE A CA 1
ATOM 702 C C . ILE A 1 99 ? -14.453 -0.111 22.192 1.00 44.75 99 ILE A C 1
ATOM 704 O O . ILE A 1 99 ? -14.535 0.919 21.481 1.00 44.75 99 ILE A O 1
#

Foldseek 3Di:
DDFAPDCPDDDVNGDFHFQPDWDADPFDDQDWDDDPPDIDGFTQGTWHADQFDPPDDDPNTTTGDADPPDFGRTWGAGPVRDTDDGHDDPDDRPDDDDD

Radius of gyration: 15.38 Å; chains: 1; bounding box: 35×24×50 Å

Sequence (99 aa):
MTAPVQPRVLVSGQPVAIATNIINVGPGCPFQIPVGVGTKPQPCITVKWVNLSSRVAVMGQPVLLQVSPGPGAGVCQSAEQIPQGPPVVSAVQPRVFAI

Organism: NCBI:txid1706046